Protein AF-A0A3P7KDJ1-F1 (afdb_monomer)

Secondary structure (DSSP, 8-state):
--PPPP------S-------S-------TT--EEEEE---SS----HHHHHHHTTSHHHHHHH-S-EEE-SSEEEEE-SSPPPSS--

Solvent-accessible surface area (backbone atoms only — not comparable to full-atom values): 6201 Å² total; per-residue (Å²): 141,82,85,77,76,80,82,88,69,86,87,83,83,80,95,74,94,81,86,73,102,73,79,88,80,88,73,68,92,76,71,39,78,48,80,42,82,57,85,59,88,75,78,67,85,52,51,69,55,51,54,51,55,61,65,34,66,78,46,25,73,72,71,45,89,61,68,49,72,80,64,44,47,38,38,34,70,47,84,67,81,77,78,91,74,83,133

Organism: Strongylus vulgaris (NCBI:txid40348)

Foldseek 3Di:
DDDDDPDPDDDD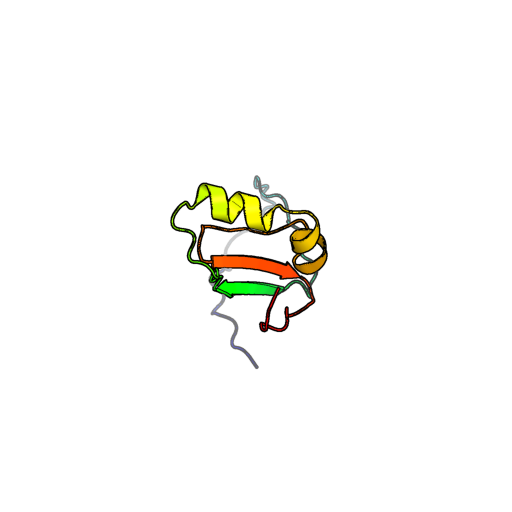DDDDDDDDPDDDDDDDPLWDKDKDFDADVVHDPDLVVLVVVCVPPVNCVQQNPDWDDDSTMIIGTDSDDRPNDDD

Structure (mmCIF, N/CA/C/O backbone):
data_AF-A0A3P7KDJ1-F1
#
_entry.id   AF-A0A3P7KDJ1-F1
#
loop_
_atom_site.group_PDB
_atom_site.id
_atom_site.type_symbol
_atom_site.label_atom_id
_atom_site.label_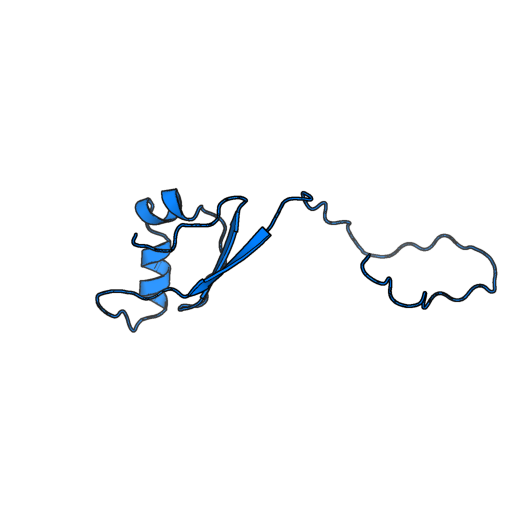alt_id
_atom_site.label_comp_id
_atom_site.label_asym_id
_atom_site.label_entity_id
_atom_site.label_seq_id
_atom_site.pdbx_PDB_ins_code
_atom_site.Cartn_x
_atom_site.Cartn_y
_atom_site.Cartn_z
_atom_site.occupancy
_atom_site.B_iso_or_equiv
_atom_site.auth_seq_id
_atom_site.auth_comp_id
_atom_site.auth_asym_id
_atom_site.auth_atom_id
_atom_site.pdbx_PDB_model_num
ATOM 1 N N . MET A 1 1 ? 7.014 -23.731 -12.745 1.00 39.69 1 MET A N 1
ATOM 2 C CA . MET A 1 1 ? 7.396 -23.132 -14.042 1.00 39.69 1 MET A CA 1
ATOM 3 C C . MET A 1 1 ? 6.429 -21.992 -14.328 1.00 39.69 1 MET A C 1
ATOM 5 O O . MET A 1 1 ? 5.292 -22.274 -14.669 1.00 39.69 1 MET A O 1
ATOM 9 N N . TYR A 1 2 ? 6.845 -20.739 -14.131 1.00 40.31 2 TYR A N 1
ATOM 10 C CA . TYR A 1 2 ? 6.075 -19.553 -14.532 1.00 40.31 2 TYR A CA 1
ATOM 11 C C . TYR A 1 2 ? 6.802 -18.901 -15.713 1.00 40.31 2 TYR A C 1
ATOM 13 O O . TYR A 1 2 ? 8.016 -18.711 -15.654 1.00 40.31 2 TYR A O 1
ATOM 21 N N . GLY A 1 3 ? 6.080 -18.673 -16.812 1.00 49.97 3 GLY A N 1
ATOM 22 C CA . GLY A 1 3 ? 6.630 -18.212 -18.085 1.00 49.97 3 GLY A CA 1
ATOM 23 C C . GLY A 1 3 ? 7.156 -16.781 -18.006 1.00 49.97 3 GLY A C 1
ATOM 24 O O . GLY A 1 3 ? 6.415 -15.862 -17.669 1.00 49.97 3 GLY A O 1
ATOM 25 N N . LEU A 1 4 ? 8.435 -16.604 -18.334 1.00 57.91 4 LEU A N 1
ATOM 26 C CA . LEU A 1 4 ? 9.040 -15.295 -18.554 1.00 57.91 4 LEU A CA 1
ATOM 27 C C . LEU A 1 4 ? 8.469 -14.704 -19.850 1.00 57.91 4 LEU A C 1
ATOM 29 O O . LEU A 1 4 ? 8.454 -15.372 -20.885 1.00 57.91 4 LEU A O 1
ATOM 33 N N . ALA A 1 5 ? 7.991 -13.461 -19.783 1.00 61.97 5 ALA A N 1
ATOM 34 C CA . ALA A 1 5 ? 7.578 -12.695 -20.954 1.00 61.97 5 ALA A CA 1
ATOM 35 C C . ALA A 1 5 ? 8.718 -12.635 -21.997 1.00 61.97 5 ALA A C 1
ATOM 37 O O . ALA A 1 5 ? 9.892 -12.619 -21.611 1.00 61.97 5 ALA A O 1
ATOM 38 N N . PRO A 1 6 ? 8.411 -12.606 -23.308 1.00 59.38 6 PRO A N 1
ATOM 39 C CA . PRO A 1 6 ? 9.436 -12.543 -24.340 1.00 59.38 6 PRO A CA 1
ATOM 40 C C . PRO A 1 6 ? 10.296 -11.286 -24.168 1.00 59.38 6 PRO A C 1
ATOM 42 O O . PRO A 1 6 ? 9.788 -10.177 -24.015 1.00 59.38 6 PRO A O 1
ATOM 45 N N . CYS A 1 7 ? 11.612 -11.495 -24.184 1.00 64.56 7 CYS A N 1
ATOM 46 C CA . CYS A 1 7 ? 12.648 -10.470 -24.142 1.00 64.56 7 CYS A CA 1
ATOM 47 C C . CYS A 1 7 ? 12.372 -9.383 -25.196 1.00 64.56 7 CYS A C 1
ATOM 49 O O . CYS A 1 7 ? 12.516 -9.624 -26.392 1.00 64.56 7 CYS A O 1
ATOM 51 N N . SER A 1 8 ? 11.981 -8.185 -24.757 1.00 74.50 8 SER A N 1
ATOM 52 C CA . SER A 1 8 ? 11.753 -7.014 -25.615 1.00 74.50 8 SER A CA 1
ATOM 53 C C . SER A 1 8 ? 13.042 -6.233 -25.913 1.00 74.50 8 SER A C 1
ATOM 55 O O . SER A 1 8 ? 12.990 -5.040 -26.210 1.00 74.50 8 SER A O 1
ATOM 57 N N . SER A 1 9 ? 14.208 -6.865 -25.779 1.00 81.56 9 SER A N 1
ATOM 58 C CA . SER A 1 9 ? 15.506 -6.193 -25.871 1.00 81.56 9 SER A CA 1
ATOM 59 C C . SER A 1 9 ? 16.099 -6.353 -27.270 1.00 81.56 9 SER A C 1
ATOM 61 O O . SER A 1 9 ? 16.261 -7.470 -27.758 1.00 81.56 9 SER A O 1
ATOM 63 N N . GLY A 1 10 ? 16.448 -5.238 -27.916 1.00 84.31 10 GLY A N 1
ATOM 64 C CA . GLY A 1 10 ? 17.190 -5.252 -29.180 1.00 84.31 10 GLY A CA 1
ATOM 65 C C . GLY A 1 10 ? 18.618 -5.787 -29.005 1.00 84.31 10 GLY A C 1
ATOM 66 O O . GLY A 1 10 ? 19.208 -5.648 -27.937 1.00 84.31 10 GLY A O 1
ATOM 67 N N . THR A 1 11 ? 19.178 -6.398 -30.053 1.00 84.81 11 THR A N 1
ATOM 68 C CA . THR A 1 11 ? 20.492 -7.077 -30.017 1.00 84.81 11 THR A CA 1
ATOM 69 C C . THR A 1 11 ? 21.584 -6.394 -30.846 1.00 84.81 11 THR A C 1
ATOM 71 O O . THR A 1 11 ? 22.733 -6.824 -30.818 1.00 84.81 11 THR A O 1
ATOM 74 N N . SER A 1 12 ? 21.250 -5.349 -31.603 1.00 88.56 12 SER A N 1
ATOM 75 C CA . SER A 1 12 ? 22.173 -4.661 -32.512 1.00 88.56 12 SER A CA 1
ATOM 76 C C . SER A 1 12 ? 22.848 -3.449 -31.868 1.00 88.56 12 SER A C 1
ATOM 78 O O . SER A 1 12 ? 22.210 -2.728 -31.104 1.00 88.56 12 SER A O 1
ATOM 80 N N . GLY A 1 13 ? 24.075 -3.144 -32.296 1.00 89.56 13 GLY A N 1
ATOM 81 C CA . GLY A 1 13 ? 24.802 -1.929 -31.921 1.00 89.56 13 GLY A CA 1
ATOM 82 C C . GLY A 1 13 ? 25.989 -2.198 -31.000 1.00 89.56 13 GLY A C 1
ATOM 83 O O . GLY A 1 13 ? 26.377 -3.343 -30.779 1.00 89.56 13 GLY A O 1
ATOM 84 N N . GLU A 1 14 ? 26.581 -1.123 -30.485 1.00 91.38 14 GLU A N 1
ATOM 85 C CA . GLU A 1 14 ? 27.705 -1.176 -29.552 1.00 91.38 14 GLU A CA 1
ATOM 86 C C . GLU A 1 14 ? 27.222 -0.936 -28.116 1.00 91.38 14 GLU A C 1
ATOM 88 O O . GLU A 1 14 ? 26.360 -0.092 -27.862 1.00 91.38 14 GLU A O 1
ATOM 93 N N . SER A 1 15 ? 27.775 -1.689 -27.163 1.00 90.88 15 SER A N 1
ATOM 94 C CA . SER A 1 15 ? 27.423 -1.558 -25.750 1.00 90.88 15 SER A CA 1
ATOM 95 C C . SER A 1 15 ? 27.995 -0.266 -25.171 1.00 90.88 15 SER A C 1
ATOM 97 O O . SER A 1 15 ? 29.207 -0.135 -25.013 1.00 90.88 15 SER A O 1
ATOM 99 N N . ILE A 1 16 ? 27.119 0.649 -24.763 1.00 93.81 16 ILE A N 1
ATOM 100 C CA . ILE A 1 16 ? 27.496 1.890 -24.080 1.00 93.81 16 ILE A CA 1
ATOM 101 C C . ILE A 1 16 ? 26.975 1.904 -22.642 1.00 93.81 16 ILE A C 1
ATOM 103 O O . ILE A 1 16 ? 25.871 1.440 -22.353 1.00 93.81 16 ILE A O 1
ATOM 107 N N . LYS A 1 17 ? 27.765 2.457 -21.717 1.00 93.31 17 LYS A N 1
ATOM 108 C CA . LYS A 1 17 ? 27.343 2.628 -20.324 1.00 93.31 17 LYS A CA 1
ATOM 109 C C . LYS A 1 17 ? 26.519 3.905 -20.195 1.00 93.31 17 LYS A C 1
ATOM 111 O O . LYS A 1 17 ? 27.047 5.002 -20.352 1.00 93.31 17 LYS A O 1
ATOM 116 N N . LEU A 1 18 ? 25.239 3.752 -19.878 1.00 93.12 18 LEU A N 1
ATOM 117 C CA . LEU A 1 18 ? 24.328 4.863 -19.617 1.00 93.12 18 LEU A CA 1
ATOM 118 C C . LEU A 1 18 ? 24.120 5.044 -18.113 1.00 93.12 18 LEU A C 1
ATOM 120 O O . LEU A 1 18 ? 24.179 4.087 -17.341 1.00 93.12 18 LEU A O 1
ATOM 124 N N . MET A 1 19 ? 23.860 6.284 -17.713 1.00 93.81 19 MET A N 1
ATOM 125 C CA . MET A 1 19 ? 23.431 6.634 -16.364 1.00 93.81 19 MET A CA 1
ATOM 126 C C . MET A 1 19 ? 21.995 7.132 -16.438 1.00 93.81 19 MET A C 1
ATOM 128 O O . MET A 1 19 ? 21.633 7.868 -17.354 1.00 93.81 19 MET A O 1
ATOM 132 N N . ALA A 1 20 ? 21.185 6.747 -15.462 1.00 93.38 20 ALA A N 1
ATOM 133 C CA . ALA A 1 20 ? 19.818 7.214 -15.331 1.00 93.38 20 ALA A CA 1
ATOM 134 C C . ALA A 1 20 ? 19.564 7.638 -13.884 1.00 93.38 20 ALA A C 1
ATOM 136 O O . ALA A 1 20 ? 20.245 7.183 -12.965 1.00 93.38 20 ALA A O 1
ATOM 137 N N . ASN A 1 21 ? 18.584 8.516 -13.686 1.00 95.00 21 ASN A N 1
ATOM 138 C CA . ASN A 1 21 ? 18.210 9.012 -12.366 1.00 95.00 21 ASN A CA 1
ATOM 139 C C . ASN A 1 21 ? 17.268 8.025 -11.655 1.00 95.00 21 ASN A C 1
ATOM 141 O O . ASN A 1 21 ? 16.117 8.343 -11.365 1.00 95.00 21 ASN A O 1
ATOM 145 N N . PHE A 1 22 ? 17.750 6.801 -11.438 1.00 93.50 22 PHE A N 1
ATOM 146 C CA . PHE A 1 22 ? 17.053 5.774 -10.671 1.00 93.50 22 PHE A CA 1
ATOM 147 C C . PHE A 1 22 ? 17.902 5.365 -9.476 1.00 93.50 22 PHE A C 1
ATOM 149 O O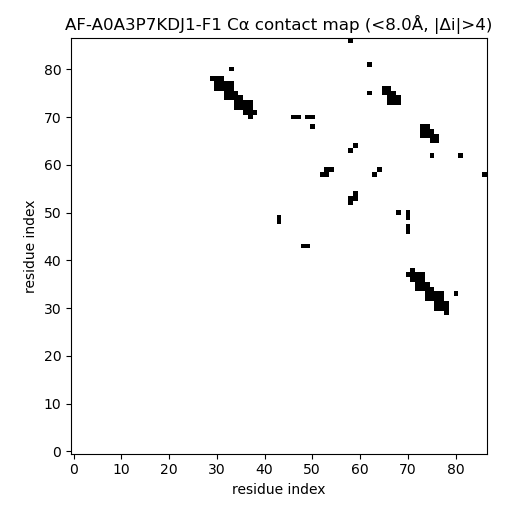 . PHE A 1 22 ? 19.109 5.155 -9.594 1.00 93.50 22 PHE A O 1
ATOM 156 N N . VAL A 1 23 ? 17.247 5.216 -8.329 1.00 92.38 23 VAL A N 1
ATOM 157 C CA . VAL A 1 23 ? 17.853 4.681 -7.111 1.00 92.38 23 VAL A CA 1
ATOM 158 C C . VAL A 1 23 ? 17.279 3.281 -6.891 1.00 92.38 23 VAL A C 1
ATOM 160 O O . VAL A 1 23 ? 16.054 3.14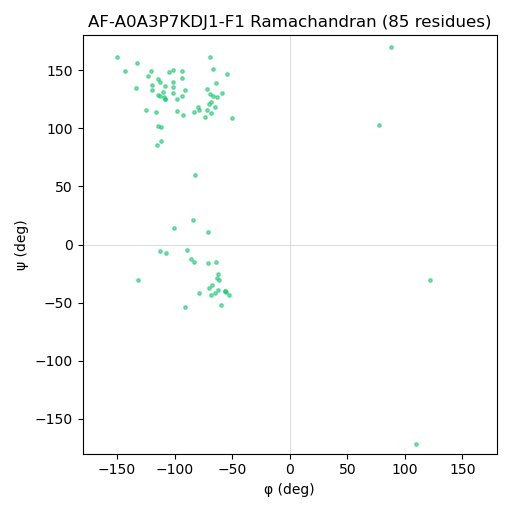0 -6.877 1.00 92.38 23 VAL A O 1
ATOM 163 N N . PRO A 1 24 ? 18.114 2.236 -6.746 1.00 88.00 24 PRO A N 1
ATOM 164 C CA . PRO A 1 24 ? 17.615 0.895 -6.480 1.00 88.00 24 PRO A CA 1
ATOM 165 C C . PRO A 1 24 ? 16.973 0.847 -5.092 1.00 88.00 24 PRO A C 1
ATOM 167 O O . PRO A 1 24 ? 17.591 1.229 -4.098 1.00 88.00 24 PRO A O 1
ATOM 170 N N . ILE A 1 25 ? 15.736 0.358 -5.021 1.00 85.69 25 ILE A N 1
ATOM 171 C CA . ILE A 1 25 ? 15.059 0.100 -3.750 1.00 85.69 25 ILE A CA 1
ATOM 172 C C . ILE A 1 25 ? 15.322 -1.360 -3.381 1.00 85.69 25 ILE A C 1
ATOM 174 O O . ILE A 1 25 ? 14.850 -2.278 -4.052 1.00 85.69 25 ILE A O 1
ATOM 178 N N . SER A 1 26 ? 16.104 -1.580 -2.325 1.00 83.00 26 SER A N 1
ATOM 179 C CA . SER A 1 26 ? 16.334 -2.920 -1.782 1.00 83.00 26 SER A CA 1
ATOM 180 C C . SER A 1 26 ? 15.084 -3.389 -1.047 1.00 83.00 26 SER A C 1
ATOM 182 O O . SER A 1 26 ? 14.764 -2.883 0.027 1.00 83.00 26 SER A O 1
ATOM 184 N N . HIS A 1 27 ? 14.385 -4.371 -1.606 1.00 69.50 27 HIS A N 1
ATOM 185 C CA . HIS A 1 27 ? 13.282 -5.039 -0.924 1.00 69.50 27 HIS A CA 1
ATOM 186 C C . HIS A 1 27 ? 13.785 -6.298 -0.215 1.00 69.50 27 HIS A C 1
ATOM 188 O O . HIS A 1 27 ? 14.661 -7.004 -0.718 1.00 69.50 27 HIS A O 1
ATOM 194 N N . ARG A 1 28 ? 13.229 -6.591 0.965 1.00 74.00 28 ARG A N 1
ATOM 195 C CA . ARG A 1 28 ? 13.389 -7.911 1.581 1.00 74.00 28 ARG A CA 1
ATOM 196 C C . ARG A 1 28 ? 12.539 -8.913 0.783 1.00 74.00 28 ARG A C 1
ATOM 198 O O . ARG A 1 28 ? 11.393 -8.582 0.483 1.00 74.00 28 ARG A O 1
ATOM 205 N N . PRO A 1 29 ? 13.072 -10.097 0.438 1.00 68.19 29 PRO A N 1
ATOM 206 C CA . PRO A 1 29 ? 12.392 -11.055 -0.438 1.00 68.19 29 PRO A CA 1
ATOM 207 C C . PRO A 1 29 ? 11.062 -11.573 0.131 1.00 68.19 29 PRO A C 1
ATOM 209 O O . PRO A 1 29 ? 10.172 -11.907 -0.641 1.00 68.19 29 PRO A O 1
ATOM 212 N N . ASP A 1 30 ? 10.903 -11.560 1.456 1.00 72.88 30 ASP A N 1
ATOM 213 C CA . ASP A 1 30 ? 9.744 -12.137 2.152 1.00 72.88 30 ASP A CA 1
ATOM 214 C C . ASP A 1 30 ? 8.696 -11.093 2.571 1.00 72.88 30 ASP A C 1
ATOM 216 O O . ASP A 1 30 ? 7.840 -11.349 3.416 1.00 72.88 30 ASP A O 1
ATOM 220 N N . VAL A 1 31 ? 8.776 -9.876 2.027 1.00 72.19 31 VAL A N 1
ATOM 221 C CA . VAL A 1 31 ? 7.809 -8.823 2.347 1.00 72.19 31 VAL A CA 1
ATOM 222 C C . VAL A 1 31 ? 6.525 -9.041 1.559 1.00 72.19 31 VAL A C 1
ATOM 224 O O . VAL A 1 31 ? 6.506 -8.914 0.335 1.00 72.19 31 VAL A O 1
ATOM 227 N N . LEU A 1 32 ? 5.438 -9.304 2.282 1.00 79.75 32 LEU A N 1
ATOM 228 C CA . LEU A 1 32 ? 4.088 -9.364 1.740 1.00 79.75 32 LEU A CA 1
ATOM 229 C C . LEU A 1 32 ? 3.331 -8.071 2.067 1.00 79.75 32 LEU A C 1
ATOM 231 O O . LEU A 1 32 ? 3.383 -7.569 3.190 1.00 79.75 32 LEU A O 1
ATOM 235 N N . CYS A 1 33 ? 2.631 -7.533 1.068 1.00 85.00 33 CYS A N 1
ATOM 236 C CA . CYS A 1 33 ? 1.642 -6.482 1.268 1.00 85.00 33 CYS A CA 1
ATOM 237 C C . CYS A 1 33 ? 0.264 -7.139 1.312 1.00 85.00 33 CYS A C 1
ATOM 239 O O . CYS A 1 33 ? -0.173 -7.705 0.306 1.00 85.00 33 CYS A O 1
ATOM 241 N N . THR A 1 34 ? -0.398 -7.071 2.464 1.00 86.44 34 THR A N 1
ATOM 242 C CA . THR A 1 34 ? -1.724 -7.666 2.654 1.00 86.44 34 THR A CA 1
ATOM 243 C C . THR A 1 34 ? -2.773 -6.571 2.748 1.00 86.44 34 THR A C 1
ATOM 245 O O . THR A 1 34 ? -2.573 -5.552 3.412 1.00 86.44 34 THR A O 1
ATOM 248 N N . GLN A 1 35 ? -3.890 -6.790 2.061 1.00 89.50 35 GLN A N 1
ATOM 249 C CA . GLN A 1 35 ? -5.046 -5.906 2.057 1.00 89.50 35 GLN A CA 1
ATOM 250 C C . GLN A 1 35 ? -6.130 -6.472 2.977 1.00 89.50 35 GLN A C 1
ATOM 252 O O . GLN A 1 35 ? -6.517 -7.631 2.833 1.00 89.50 35 GLN A O 1
ATOM 257 N N . TYR A 1 36 ? -6.662 -5.631 3.860 1.00 88.38 36 TYR A N 1
ATOM 258 C CA . TYR A 1 36 ? -7.756 -5.960 4.769 1.00 88.38 36 TYR A CA 1
ATOM 259 C C . TYR A 1 36 ? -8.924 -4.994 4.575 1.00 88.38 36 TYR A C 1
ATOM 261 O O . TYR A 1 36 ? -8.724 -3.807 4.304 1.00 88.38 36 TYR A O 1
ATOM 269 N N . HIS A 1 37 ? -10.141 -5.508 4.734 1.00 89.94 37 HIS A N 1
ATOM 270 C CA . HIS A 1 37 ? -11.339 -4.692 4.898 1.00 89.94 37 HIS A CA 1
ATOM 271 C C . HIS A 1 37 ? -11.561 -4.437 6.389 1.00 89.94 37 HIS A C 1
ATOM 273 O O . HIS A 1 37 ? -11.451 -5.365 7.187 1.00 89.94 37 HIS A O 1
ATOM 279 N N . VAL A 1 38 ? -11.831 -3.189 6.756 1.00 88.88 38 VAL A N 1
ATOM 280 C CA . VAL A 1 38 ? -11.992 -2.750 8.140 1.00 88.88 38 VAL A CA 1
ATOM 281 C C . VAL A 1 38 ? -13.417 -2.270 8.340 1.00 88.88 38 VAL A C 1
ATOM 283 O O . VAL A 1 38 ? -13.810 -1.231 7.804 1.00 88.88 38 VAL A O 1
ATOM 286 N N . ASP A 1 39 ? -14.140 -3.007 9.170 1.00 89.06 39 ASP A N 1
ATOM 287 C CA . ASP A 1 39 ? -15.455 -2.638 9.671 1.00 89.06 39 ASP A CA 1
ATOM 288 C C . ASP A 1 39 ? -15.352 -2.188 11.129 1.00 89.06 39 ASP A C 1
ATOM 290 O O . ASP A 1 39 ? -14.494 -2.6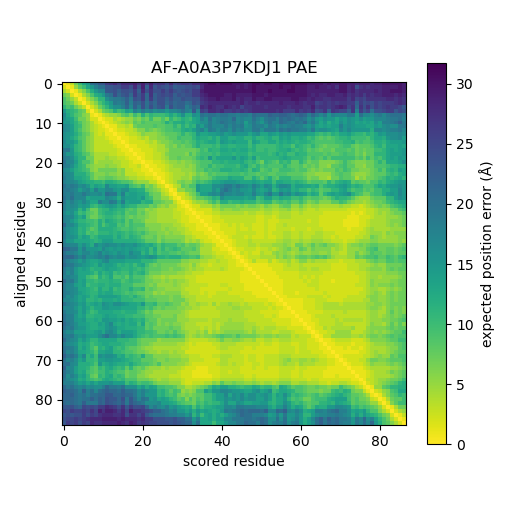45 11.883 1.00 89.06 39 ASP A O 1
ATOM 294 N N . PHE A 1 40 ? -16.223 -1.260 11.519 1.00 87.00 40 PHE A N 1
ATOM 295 C CA . PHE A 1 40 ? -16.261 -0.702 12.868 1.00 87.00 40 PHE A CA 1
ATOM 296 C C . PHE A 1 40 ? -17.619 -0.992 13.499 1.00 87.00 40 PHE A C 1
ATOM 298 O O . PHE A 1 40 ? -18.655 -0.720 12.887 1.00 87.00 40 PHE A O 1
ATOM 305 N N . GLU A 1 41 ? -17.607 -1.476 14.738 1.00 87.06 41 GLU A N 1
ATOM 306 C CA . GLU A 1 41 ? -18.801 -1.642 15.559 1.00 87.06 41 GLU A CA 1
ATOM 307 C C . GLU A 1 41 ? -18.615 -0.893 16.893 1.00 87.06 41 GLU A C 1
ATOM 309 O O . GLU A 1 41 ? -17.714 -1.232 17.661 1.00 87.06 41 GLU A O 1
ATOM 314 N N . PRO A 1 42 ? -19.417 0.150 17.190 1.00 88.75 42 PRO A N 1
ATOM 315 C CA . PRO A 1 42 ? -20.503 0.714 16.384 1.00 88.75 42 PRO A CA 1
ATOM 316 C C . PRO A 1 42 ? -20.010 1.423 15.113 1.00 88.75 42 PRO A C 1
ATOM 318 O O . PRO A 1 42 ? -18.850 1.816 15.005 1.00 88.75 42 PRO A O 1
ATOM 321 N N . LEU A 1 43 ? -20.921 1.619 14.159 1.00 87.81 43 LEU A N 1
ATOM 322 C CA . LEU A 1 43 ? -20.600 2.207 12.860 1.00 87.81 43 LEU A CA 1
ATOM 323 C C . LEU A 1 43 ? -20.099 3.655 13.008 1.00 87.81 43 LEU A C 1
ATOM 325 O O . LEU A 1 43 ? -20.755 4.498 13.622 1.00 87.81 43 LEU A O 1
ATOM 329 N N . VAL A 1 44 ? -18.926 3.946 12.435 1.00 90.00 44 VAL A N 1
ATOM 330 C CA . VAL A 1 44 ? -18.285 5.269 12.492 1.00 90.00 44 VAL A CA 1
ATOM 331 C C . VAL A 1 44 ? -18.285 5.915 11.108 1.00 90.00 44 VAL A C 1
ATOM 333 O O . VAL A 1 44 ? -17.423 5.637 10.272 1.00 90.00 44 VAL A O 1
ATOM 336 N N . ASP A 1 45 ? -19.207 6.849 10.874 1.00 85.81 45 ASP A N 1
ATOM 337 C CA . ASP A 1 45 ? -19.332 7.524 9.573 1.00 85.81 45 ASP A CA 1
ATOM 338 C C . ASP A 1 45 ? -18.106 8.385 9.238 1.00 85.81 45 ASP A C 1
ATOM 340 O O . ASP A 1 45 ? -17.583 8.370 8.116 1.00 85.81 45 ASP A O 1
ATOM 344 N N . SER A 1 46 ? -17.587 9.113 10.234 1.00 91.69 46 SER A N 1
ATOM 345 C CA . SER A 1 46 ? -16.474 10.039 10.033 1.00 91.69 46 SER A CA 1
ATOM 346 C C . SER A 1 46 ? -15.174 9.299 9.722 1.00 91.69 46 SER A C 1
ATOM 348 O O . SER A 1 46 ? -14.577 8.641 10.578 1.00 91.69 46 SER A O 1
ATOM 350 N N . ARG A 1 47 ? -14.680 9.474 8.490 1.00 89.81 47 ARG A N 1
ATOM 351 C CA . ARG A 1 47 ? -13.374 8.962 8.050 1.00 89.81 47 ARG A CA 1
ATOM 352 C C . ARG A 1 47 ? -12.254 9.395 8.997 1.00 89.81 47 ARG A C 1
ATOM 354 O O . ARG A 1 47 ? -11.412 8.575 9.350 1.00 89.81 47 ARG A O 1
ATOM 361 N N . SER A 1 48 ? -12.249 10.655 9.428 1.00 91.94 48 SER A N 1
ATOM 362 C CA . SER A 1 48 ? -11.212 11.194 10.317 1.00 91.94 48 SER A CA 1
ATOM 363 C C . SER A 1 48 ? -11.180 10.479 11.667 1.00 91.94 48 SER A C 1
ATOM 365 O O . SER A 1 48 ? -10.098 10.184 12.169 1.00 91.94 48 SER A O 1
ATOM 367 N N . VAL A 1 49 ? -12.350 10.141 12.219 1.00 91.50 49 VAL A N 1
ATOM 368 C CA . VAL A 1 49 ? -12.451 9.400 13.485 1.00 91.50 49 VAL A CA 1
ATOM 369 C C . VAL A 1 49 ? -11.945 7.970 13.306 1.00 91.50 49 VAL A C 1
ATOM 371 O O . VAL A 1 49 ? -11.126 7.525 14.101 1.00 91.50 49 VAL A O 1
ATOM 374 N N . ARG A 1 50 ? -12.304 7.288 12.210 1.00 91.81 50 ARG A N 1
ATOM 375 C CA . ARG A 1 50 ? -11.743 5.962 11.877 1.00 91.81 50 ARG A CA 1
ATOM 376 C C . ARG A 1 50 ? -10.214 5.970 11.794 1.00 91.81 50 ARG A C 1
ATOM 378 O O . ARG A 1 50 ? -9.558 5.067 12.302 1.00 91.81 50 ARG A O 1
ATOM 385 N N . HIS A 1 51 ? -9.631 7.026 11.219 1.00 91.25 51 HIS A N 1
ATOM 386 C CA . HIS A 1 51 ? -8.172 7.188 11.181 1.00 91.25 51 HIS A CA 1
ATOM 387 C C . HIS A 1 51 ? -7.573 7.429 12.572 1.00 91.25 51 HIS A C 1
ATOM 389 O O . HIS A 1 51 ? -6.452 7.001 12.825 1.00 91.25 51 HIS A O 1
ATOM 395 N N . GLN A 1 52 ? -8.276 8.136 13.461 1.00 91.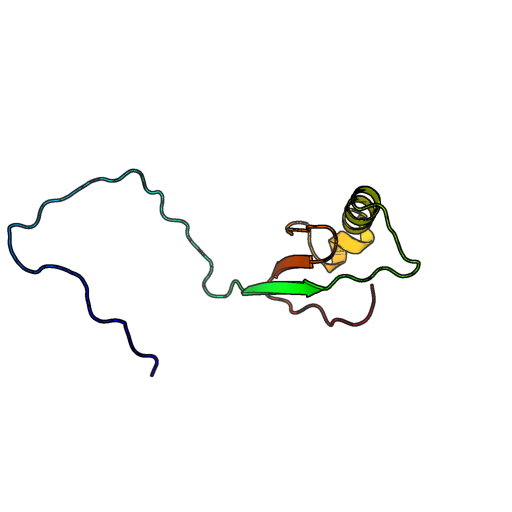62 52 GLN A N 1
ATOM 396 C CA . GLN A 1 52 ? -7.828 8.334 14.841 1.00 91.62 52 GLN A CA 1
ATOM 397 C C . GLN A 1 52 ? -7.904 7.042 15.655 1.00 91.62 52 GLN A C 1
ATOM 399 O O . GLN A 1 52 ? -6.993 6.788 16.434 1.00 91.62 52 GLN A O 1
ATOM 404 N N . ILE A 1 53 ? -8.932 6.217 15.439 1.00 90.00 53 ILE A N 1
ATOM 405 C CA . ILE A 1 53 ? -9.083 4.914 16.097 1.00 90.00 53 ILE A CA 1
ATOM 406 C C . ILE A 1 53 ? -7.886 4.016 15.764 1.00 90.00 53 ILE A C 1
ATOM 408 O O . ILE A 1 53 ? -7.182 3.596 16.671 1.00 90.00 53 ILE A O 1
ATOM 412 N N . LEU A 1 54 ? -7.546 3.835 14.484 1.00 88.88 54 LEU A N 1
ATOM 413 C CA . LEU A 1 54 ? -6.382 3.021 14.082 1.00 88.88 54 LEU A CA 1
ATOM 414 C C . LEU A 1 54 ? -5.024 3.572 14.555 1.00 88.88 54 LEU A C 1
ATOM 416 O O . LEU A 1 54 ? -4.016 2.872 14.502 1.00 88.88 54 LEU A O 1
ATOM 420 N N . LYS A 1 55 ? -4.971 4.835 14.990 1.00 88.81 55 LYS A N 1
ATOM 421 C CA . LYS A 1 55 ? -3.768 5.452 15.563 1.00 88.81 55 LYS A CA 1
ATOM 422 C C . LYS A 1 55 ? -3.653 5.276 17.075 1.00 88.81 55 LYS A C 1
ATOM 424 O O . LYS A 1 55 ? -2.650 5.703 17.637 1.00 88.81 55 LYS A O 1
ATOM 429 N N . GLN A 1 56 ? -4.653 4.694 17.731 1.00 89.81 56 GLN A N 1
ATOM 430 C CA . GLN A 1 56 ? -4.567 4.385 19.153 1.00 89.81 56 GLN A CA 1
ATOM 431 C C . GLN A 1 56 ? -3.461 3.355 19.394 1.00 89.81 56 GLN A C 1
ATOM 433 O O . GLN A 1 56 ? -3.319 2.402 18.627 1.00 89.81 56 GLN A O 1
ATOM 438 N N . GLU A 1 57 ? -2.694 3.543 20.469 1.00 86.88 57 GLU A N 1
ATOM 439 C CA . GLU A 1 57 ? -1.522 2.712 20.782 1.00 86.88 57 GLU A CA 1
ATOM 440 C C . GLU A 1 57 ? -1.877 1.223 20.851 1.00 86.88 57 GLU A C 1
ATOM 442 O O . GLU A 1 57 ? -1.186 0.400 20.264 1.00 86.88 57 GLU A O 1
ATOM 447 N N . GLN A 1 58 ? -3.024 0.898 21.452 1.00 85.25 58 GLN A N 1
ATOM 448 C CA . GLN A 1 58 ? -3.544 -0.468 21.564 1.00 85.25 58 GLN A CA 1
ATOM 449 C C . GLN A 1 58 ? -3.698 -1.150 20.201 1.00 85.25 58 GLN A C 1
ATOM 451 O O . GLN A 1 58 ? -3.373 -2.323 20.053 1.00 85.25 58 GLN A O 1
ATOM 456 N N . ILE A 1 59 ? -4.164 -0.423 19.184 1.00 84.75 59 ILE A N 1
ATOM 457 C CA . ILE A 1 59 ? -4.340 -0.984 17.843 1.00 84.75 59 ILE A CA 1
ATOM 458 C C . ILE A 1 59 ? -2.991 -1.059 17.127 1.00 84.75 59 ILE A C 1
ATOM 460 O O . ILE A 1 59 ? -2.682 -2.080 16.514 1.00 84.75 59 ILE A O 1
ATOM 464 N N . GLN A 1 60 ? -2.150 -0.028 17.258 1.00 86.56 60 GLN A N 1
ATOM 465 C CA . GLN A 1 60 ? -0.814 -0.013 16.656 1.00 86.56 60 GLN A CA 1
ATOM 466 C C . GLN A 1 60 ? 0.116 -1.105 17.198 1.00 86.56 60 GLN A C 1
ATOM 468 O O . GLN A 1 60 ? 0.970 -1.579 16.450 1.00 86.56 60 GLN A O 1
ATOM 473 N N . GLU A 1 61 ? -0.054 -1.546 18.447 1.00 85.00 61 GLU A N 1
ATOM 474 C CA . GLU A 1 61 ? 0.657 -2.715 18.985 1.00 85.00 61 GLU A CA 1
ATOM 475 C C . GLU A 1 61 ? 0.336 -4.000 18.212 1.00 85.00 61 GLU A C 1
ATOM 477 O O . GLU A 1 61 ? 1.197 -4.873 18.081 1.00 85.00 61 GLU A O 1
ATOM 482 N N . HIS A 1 62 ? -0.871 -4.098 17.653 1.00 81.50 62 HIS A N 1
ATOM 483 C CA . HIS A 1 62 ? -1.308 -5.267 16.905 1.00 81.50 62 HIS A CA 1
ATOM 484 C C . HIS A 1 62 ? -0.999 -5.147 15.412 1.00 81.50 62 HIS A C 1
ATOM 486 O O . HIS A 1 62 ? -0.340 -6.029 14.873 1.00 81.50 62 HIS A O 1
ATOM 492 N N . ILE A 1 63 ? -1.419 -4.065 14.743 1.00 83.19 63 ILE A N 1
ATOM 493 C CA . ILE A 1 63 ? -1.244 -3.906 13.283 1.00 83.19 63 ILE A CA 1
ATOM 494 C C . ILE A 1 63 ? 0.139 -3.371 12.879 1.00 83.19 63 ILE A C 1
ATOM 496 O O . ILE A 1 63 ? 0.522 -3.445 11.710 1.00 83.19 63 ILE A O 1
ATOM 500 N N . GLY A 1 64 ? 0.890 -2.822 13.835 1.00 82.38 64 GLY A N 1
ATOM 501 C CA . GLY A 1 64 ? 2.147 -2.120 13.607 1.00 82.38 64 GLY A CA 1
ATOM 502 C C . GLY A 1 64 ? 1.976 -0.625 13.311 1.00 82.38 64 GLY A C 1
ATOM 503 O O . GLY A 1 64 ? 0.888 -0.104 13.076 1.00 82.38 64 GLY A O 1
ATOM 504 N N . SER A 1 65 ? 3.097 0.096 13.297 1.00 79.44 65 SER A N 1
ATOM 505 C CA . SER A 1 65 ? 3.122 1.552 13.089 1.00 79.44 65 SER A CA 1
ATOM 506 C C . SER A 1 65 ? 3.145 1.979 11.616 1.00 79.44 65 SER A C 1
ATOM 508 O O . SER A 1 65 ? 2.960 3.157 11.315 1.00 79.44 65 SER A O 1
ATOM 510 N N . THR A 1 66 ? 3.388 1.044 10.690 1.00 86.69 66 THR A N 1
ATOM 511 C CA . THR A 1 66 ? 3.519 1.324 9.251 1.00 86.69 66 THR A CA 1
ATOM 512 C C . THR A 1 66 ? 2.387 0.666 8.477 1.00 86.69 66 THR A C 1
ATOM 514 O O . THR A 1 66 ? 2.417 -0.532 8.202 1.00 86.69 66 THR A O 1
ATOM 517 N N . PHE A 1 67 ? 1.398 1.469 8.100 1.00 89.62 67 PHE A N 1
ATOM 518 C CA . PHE A 1 67 ? 0.252 1.028 7.317 1.00 89.62 67 PHE A CA 1
ATOM 519 C C . PHE A 1 67 ? -0.280 2.160 6.438 1.00 89.62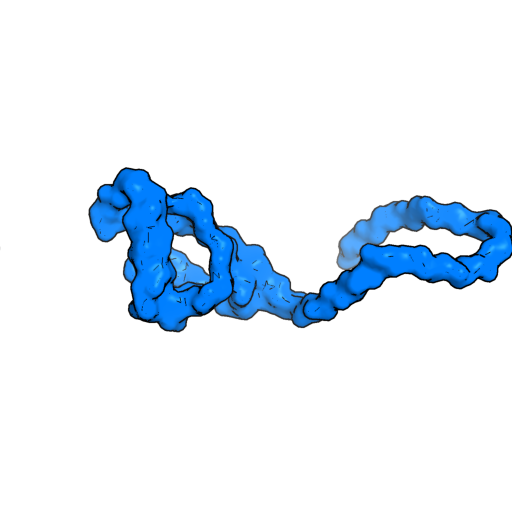 67 PHE A C 1
ATOM 521 O O . PHE A 1 67 ? -0.020 3.342 6.682 1.00 89.62 67 PHE A O 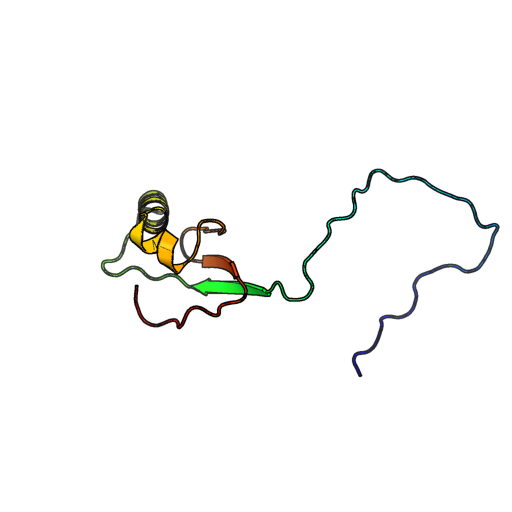1
ATOM 528 N N . ILE A 1 68 ? -1.053 1.795 5.419 1.00 91.81 68 ILE A N 1
ATOM 529 C CA . ILE A 1 68 ? -1.825 2.735 4.605 1.00 91.81 68 ILE A CA 1
ATOM 530 C C . ILE A 1 68 ? -3.298 2.445 4.852 1.00 91.81 68 ILE A C 1
ATOM 532 O O . ILE A 1 68 ? -3.730 1.303 4.732 1.00 91.81 68 ILE A O 1
ATOM 536 N N . PHE A 1 69 ? -4.069 3.475 5.183 1.00 91.81 69 PHE A N 1
ATOM 537 C CA . PHE A 1 69 ? -5.497 3.350 5.448 1.00 91.81 69 PHE A CA 1
ATOM 538 C C . PHE A 1 69 ? -6.278 4.445 4.726 1.00 91.81 69 PHE A C 1
ATOM 540 O O . PHE A 1 69 ? -5.891 5.615 4.767 1.00 91.81 69 PHE A O 1
ATOM 547 N N . ASP A 1 70 ? -7.377 4.075 4.071 1.00 90.25 70 ASP A N 1
ATOM 548 C CA . ASP A 1 70 ? -8.226 5.011 3.321 1.00 90.25 70 ASP A CA 1
ATOM 549 C C . ASP A 1 70 ? -9.577 5.314 3.994 1.00 90.25 70 ASP A C 1
ATOM 551 O O . ASP A 1 70 ? -10.284 6.231 3.571 1.00 90.25 70 ASP A O 1
ATOM 555 N N . GLY A 1 71 ? -9.916 4.615 5.079 1.00 87.00 71 GLY A N 1
ATOM 556 C CA . GLY A 1 71 ? -11.217 4.692 5.745 1.00 87.00 71 GLY A CA 1
ATOM 557 C C . GLY A 1 71 ? -11.931 3.345 5.828 1.00 87.00 71 GLY A C 1
ATOM 558 O O . GLY A 1 71 ? -12.648 3.125 6.800 1.00 87.00 71 GLY A O 1
ATOM 559 N N . MET A 1 72 ? -11.719 2.454 4.862 1.00 89.25 72 MET A N 1
ATOM 560 C CA . MET A 1 72 ? -12.323 1.113 4.827 1.00 89.25 72 MET A CA 1
ATOM 561 C C . MET A 1 72 ? -11.296 0.024 4.534 1.00 89.25 72 MET A C 1
ATOM 563 O O . MET A 1 72 ? -11.458 -1.105 4.975 1.00 89.25 72 MET A O 1
ATOM 567 N N . ILE A 1 73 ? -10.251 0.335 3.776 1.00 91.50 73 ILE A N 1
ATOM 568 C CA . ILE A 1 73 ? -9.220 -0.612 3.379 1.00 91.50 73 ILE A CA 1
ATOM 569 C C . ILE A 1 73 ? -7.921 -0.269 4.097 1.00 91.50 73 ILE A C 1
ATOM 571 O O . ILE A 1 73 ? -7.468 0.880 4.092 1.00 91.50 73 ILE A O 1
ATOM 575 N N . LEU A 1 74 ? -7.317 -1.292 4.694 1.00 90.88 74 LEU A N 1
ATOM 576 C CA . LEU A 1 74 ? -6.027 -1.232 5.365 1.00 90.88 74 LEU A CA 1
ATOM 577 C C . LEU A 1 74 ? -5.010 -2.067 4.587 1.00 90.88 74 LEU A C 1
ATOM 579 O O . LEU A 1 74 ? -5.239 -3.245 4.323 1.00 90.88 74 LEU A O 1
ATOM 583 N N . TYR A 1 75 ? -3.873 -1.465 4.257 1.00 90.62 75 TYR A N 1
ATOM 584 C CA . TYR A 1 75 ? -2.713 -2.162 3.718 1.00 90.62 75 TYR A CA 1
ATOM 585 C C . TYR A 1 75 ? -1.619 -2.203 4.769 1.00 90.62 75 TYR A C 1
ATOM 587 O O . TYR A 1 75 ? -1.187 -1.156 5.266 1.00 90.62 75 TYR A O 1
ATOM 595 N N . THR A 1 76 ? -1.141 -3.404 5.066 1.00 88.06 76 THR A N 1
ATOM 596 C CA . THR A 1 76 ? -0.022 -3.612 5.980 1.00 88.06 76 THR A CA 1
ATOM 597 C C . THR A 1 76 ? 1.107 -4.331 5.265 1.00 88.06 76 THR A C 1
ATOM 599 O O . THR A 1 76 ? 0.900 -5.131 4.351 1.00 88.06 76 THR A O 1
ATOM 602 N N . VAL A 1 77 ? 2.325 -4.027 5.697 1.00 82.94 77 VAL A N 1
ATOM 603 C CA . VAL A 1 77 ? 3.544 -4.647 5.189 1.00 82.94 77 VAL A CA 1
ATOM 604 C C . VAL A 1 77 ? 4.144 -5.413 6.356 1.00 82.94 77 VAL A C 1
ATOM 606 O O . VAL A 1 77 ? 4.903 -4.869 7.156 1.00 82.94 77 VAL A O 1
ATOM 609 N N . SER A 1 78 ? 3.695 -6.647 6.544 1.00 72.69 78 SER A N 1
ATOM 610 C CA . SER A 1 78 ? 4.130 -7.500 7.649 1.00 72.69 78 SER A CA 1
ATOM 611 C C . SER A 1 78 ? 4.228 -8.944 7.183 1.00 72.69 78 SER A C 1
ATOM 613 O O . SER A 1 78 ? 3.508 -9.382 6.292 1.00 72.69 78 SER A O 1
ATOM 615 N N . ASP A 1 79 ? 5.147 -9.672 7.800 1.00 65.56 79 ASP A N 1
ATOM 616 C CA . ASP A 1 79 ? 5.326 -11.118 7.656 1.00 65.56 79 ASP A CA 1
ATOM 617 C C . ASP A 1 79 ? 4.186 -11.913 8.316 1.00 65.56 79 ASP A C 1
ATOM 619 O O . ASP A 1 79 ? 4.002 -13.100 8.049 1.00 65.56 79 ASP A O 1
ATOM 623 N N . ARG A 1 80 ? 3.409 -11.251 9.178 1.00 64.25 80 ARG A N 1
ATOM 624 C CA . ARG A 1 80 ? 2.276 -11.821 9.903 1.00 64.25 80 ARG A CA 1
ATOM 625 C C . ARG A 1 80 ? 0.979 -11.578 9.144 1.00 64.25 80 ARG A C 1
ATOM 627 O O . ARG A 1 80 ? 0.648 -10.442 8.810 1.00 64.25 80 ARG A O 1
ATOM 634 N N . ASN A 1 81 ? 0.226 -12.652 8.926 1.00 63.50 81 ASN A N 1
ATOM 635 C CA . ASN A 1 81 ? -1.174 -12.547 8.547 1.00 63.50 81 ASN A CA 1
ATOM 636 C C . ASN A 1 81 ? -1.965 -12.274 9.830 1.00 63.50 81 ASN A C 1
ATOM 638 O O . ASN A 1 81 ? -1.900 -13.078 10.762 1.00 63.50 81 ASN A O 1
ATOM 642 N N . PHE A 1 82 ? -2.643 -11.131 9.916 1.00 65.38 82 PHE A N 1
ATOM 643 C CA . PHE A 1 82 ? -3.491 -10.847 11.068 1.00 65.38 82 PHE A CA 1
ATOM 644 C C . PHE A 1 82 ? -4.700 -11.775 10.987 1.00 65.38 82 PHE A C 1
ATOM 646 O O . PHE A 1 82 ? -5.406 -11.784 9.977 1.00 65.38 82 PHE A O 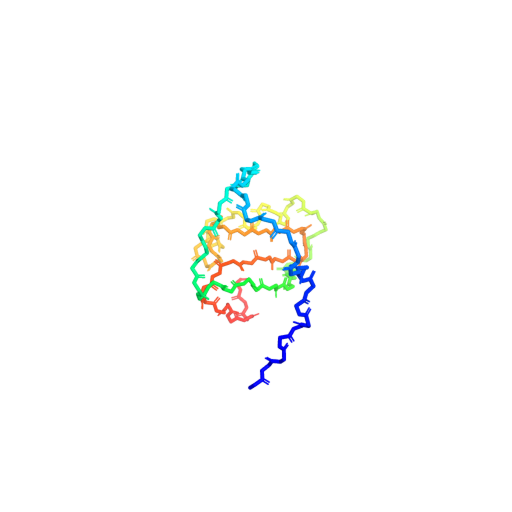1
ATOM 653 N N . ASP A 1 83 ? -4.901 -12.604 12.012 1.00 57.19 83 ASP A N 1
ATOM 654 C CA . ASP A 1 83 ? -6.097 -13.433 12.093 1.00 57.19 83 ASP A CA 1
ATOM 655 C C . ASP A 1 83 ? -7.295 -12.488 12.241 1.00 57.19 83 ASP A C 1
ATOM 657 O O . ASP A 1 83 ? -7.349 -11.667 13.155 1.00 57.19 83 ASP A O 1
ATOM 661 N N . VAL A 1 84 ? -8.203 -12.542 11.267 1.00 56.56 84 VAL A N 1
ATOM 662 C CA . VAL A 1 84 ? -9.178 -11.490 10.897 1.00 56.56 84 VAL A CA 1
ATOM 663 C C . VAL A 1 84 ? -10.304 -11.321 11.935 1.00 56.56 84 VAL A C 1
ATOM 665 O O . VAL A 1 84 ? -11.289 -10.624 11.714 1.00 56.56 84 VAL A O 1
ATOM 668 N N . SER A 1 85 ? -10.169 -11.944 13.101 1.00 54.12 85 SER A N 1
ATOM 669 C CA . SER A 1 85 ? -11.228 -12.046 14.095 1.00 54.12 85 SER A CA 1
ATOM 670 C C . SER A 1 85 ? -10.890 -11.221 15.335 1.00 54.12 85 SER A C 1
ATOM 672 O O . SER A 1 85 ? -10.387 -11.746 16.322 1.00 54.12 85 SER A O 1
ATOM 674 N N . VAL A 1 86 ? -11.297 -9.951 15.280 1.00 53.62 86 VAL A N 1
ATOM 675 C CA . VAL A 1 86 ? -11.566 -9.058 16.421 1.00 53.62 86 VAL A CA 1
ATOM 676 C C . VAL A 1 86 ? -10.332 -8.455 17.119 1.00 53.62 86 VAL A C 1
ATOM 678 O O . VAL A 1 86 ? -9.694 -9.085 17.960 1.00 53.62 86 VAL A O 1
ATOM 681 N N . LEU A 1 87 ? -10.069 -7.179 16.811 1.00 48.91 87 LEU A N 1
ATOM 682 C CA . LEU A 1 87 ? -9.482 -6.207 17.742 1.00 48.91 87 LEU A CA 1
ATOM 683 C C . LEU A 1 87 ? -10.581 -5.274 18.240 1.00 48.91 87 LEU A C 1
ATOM 685 O O . LEU A 1 87 ? -11.416 -4.885 17.392 1.00 48.91 87 LEU A O 1
#

pLDDT: mean 81.25, std 13.43, range [39.69, 95.0]

Sequence (87 aa):
MYGLAPCSSGTSGESIKLMANFVPISHRPDVLCTQYHVDFEPLVDSRSVRHQILKQEQIQEHIGSTFIFDGMILYTVSDRNFDVSVL

Radius of gyration: 21.05 Å; Cα contacts (8 Å, |Δi|>4): 58; chains: 1; bounding box: 48×34×54 Å

Mean predicted aligned error: 9.96 Å

Nearest PDB structures (foldseek):
  5dm2-assembly1_A  TM=3.214E-01  e=8.723E+00  Bacillus pumilus ATCC 7061